Protein AF-A0A7S0IE11-F1 (afdb_monomer)

Foldseek 3Di:
DPPADCPDPVVVVFFDKDWQDLAPCPDDDDPDFSDDPCQLVDADKKWKDWPPPPQCPRTQIAGSPDPVSSVVSSVVSVVQRVPPTIMMIGHAPLDADADVQWKHWDKDWDWDADDPRPIDTDPDIDIQIQPGTDDRDDPDDPVPCSRRPRGPNSVVVD

Organism: Micromonas pusilla (NCBI:txid38833)

Nearest PDB structures (foldseek):
  6vzs-assembly3_C  TM=7.354E-01  e=1.009E-04  Mus musculus
  6vzs-assembly2_B  TM=7.203E-01  e=1.209E-04  Mus musculus
  6vzw-assembly4_D  TM=8.071E-01  e=7.862E-04  Mus musculus
  6vzq-assembly2_B  TM=6.948E-01  e=6.559E-04  Mus musculus
  6vzu-assembly3_C  TM=6.805E-01  e=7.862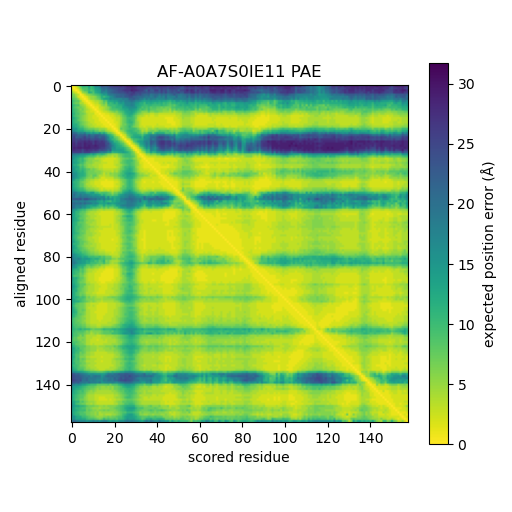E-04  Mus musculus

Structure (mmCIF, N/CA/C/O backbone):
data_AF-A0A7S0IE11-F1
#
_entry.id   AF-A0A7S0IE11-F1
#
loop_
_atom_site.group_PDB
_atom_site.id
_atom_site.type_symbol
_atom_site.label_atom_id
_atom_site.label_alt_id
_atom_site.label_comp_id
_atom_site.label_asym_id
_atom_site.label_entity_id
_atom_site.label_seq_id
_atom_site.pdbx_PDB_ins_code
_atom_site.Cartn_x
_atom_site.Cartn_y
_atom_site.Cartn_z
_atom_site.occupancy
_atom_site.B_iso_or_equiv
_atom_site.auth_seq_id
_atom_site.auth_comp_id
_atom_site.auth_asym_id
_atom_site.auth_atom_id
_atom_site.pdbx_PDB_model_num
ATOM 1 N N . ALA A 1 1 ? -14.504 -24.527 -8.913 1.00 45.03 1 ALA A N 1
ATOM 2 C CA . ALA A 1 1 ? -14.621 -23.147 -8.398 1.00 45.03 1 ALA A CA 1
ATOM 3 C C . ALA A 1 1 ? -15.388 -22.296 -9.407 1.00 45.03 1 ALA A C 1
ATOM 5 O O . ALA A 1 1 ? -15.052 -22.335 -10.585 1.00 45.03 1 ALA A O 1
ATOM 6 N N . LYS A 1 2 ? -16.453 -21.593 -8.997 1.00 41.03 2 LYS A N 1
ATOM 7 C CA . LYS A 1 2 ? -17.148 -20.650 -9.888 1.00 41.03 2 LYS A CA 1
ATOM 8 C C . LYS A 1 2 ? -16.194 -19.484 -10.139 1.00 41.03 2 LYS A C 1
ATOM 10 O O . LYS A 1 2 ? -15.831 -18.801 -9.186 1.00 41.03 2 LYS A O 1
ATOM 15 N N . ILE A 1 3 ? -15.773 -19.297 -11.390 1.00 47.72 3 ILE A N 1
ATOM 16 C CA . ILE A 1 3 ? -15.035 -18.100 -11.794 1.00 47.72 3 ILE A CA 1
ATOM 17 C C . ILE A 1 3 ? -15.942 -16.924 -11.465 1.00 47.72 3 ILE A C 1
ATOM 19 O O . ILE A 1 3 ? -17.096 -16.852 -11.894 1.00 47.72 3 ILE A O 1
ATOM 23 N N . VAL A 1 4 ? -15.438 -16.077 -10.589 1.00 57.28 4 VAL A N 1
ATOM 24 C CA . VAL A 1 4 ? -16.160 -14.932 -10.085 1.00 57.28 4 VAL A CA 1
ATOM 25 C C . VAL A 1 4 ? -16.357 -13.971 -11.265 1.00 57.28 4 VAL A C 1
ATOM 27 O O . VAL A 1 4 ? -15.390 -13.562 -11.900 1.00 57.28 4 VAL A O 1
ATOM 30 N N . GLY A 1 5 ? -17.612 -13.684 -11.623 1.00 60.12 5 GLY A N 1
ATOM 31 C CA . GLY A 1 5 ? -17.926 -12.811 -12.756 1.00 60.12 5 GLY A CA 1
ATOM 32 C C . GLY A 1 5 ? -17.434 -11.371 -12.534 1.00 60.12 5 GLY A C 1
ATOM 33 O O . GLY A 1 5 ? -17.249 -10.963 -11.387 1.00 60.12 5 GLY A O 1
ATOM 34 N N . PRO A 1 6 ? -17.279 -10.570 -13.604 1.00 61.97 6 PRO A N 1
ATOM 35 C CA . PRO A 1 6 ? -16.674 -9.232 -13.547 1.00 61.97 6 PRO A CA 1
ATOM 36 C C . PRO A 1 6 ? -17.388 -8.238 -12.613 1.00 61.97 6 PRO A C 1
ATOM 38 O O . PRO A 1 6 ? -16.779 -7.273 -12.172 1.00 61.97 6 PRO A O 1
ATOM 41 N N . ASN A 1 7 ? -18.652 -8.492 -12.259 1.00 69.19 7 ASN A N 1
ATOM 42 C CA . ASN A 1 7 ? -19.459 -7.640 -11.374 1.00 69.19 7 ASN A CA 1
ATOM 43 C C . ASN A 1 7 ? -19.467 -8.101 -9.909 1.00 69.19 7 ASN A C 1
ATOM 45 O O . ASN A 1 7 ? -20.377 -7.765 -9.151 1.00 69.19 7 ASN A O 1
ATOM 49 N N . SER A 1 8 ? -18.521 -8.943 -9.506 1.00 75.12 8 SER A N 1
ATOM 50 C CA . SER A 1 8 ? -18.482 -9.417 -8.130 1.00 75.12 8 SER A CA 1
ATOM 51 C C . SER A 1 8 ? -17.922 -8.373 -7.161 1.00 75.12 8 SER A C 1
ATOM 53 O O . SER A 1 8 ? -17.032 -7.603 -7.532 1.00 75.12 8 SER A O 1
ATOM 55 N N . PRO A 1 9 ? -18.320 -8.431 -5.878 1.00 75.06 9 PRO A N 1
ATOM 56 C CA . PRO A 1 9 ? -17.680 -7.639 -4.831 1.00 75.06 9 PRO A CA 1
ATOM 57 C C . PRO A 1 9 ? -16.170 -7.888 -4.724 1.00 75.06 9 PRO A C 1
ATOM 59 O O . PRO A 1 9 ? -15.426 -6.973 -4.383 1.00 75.06 9 PRO A O 1
ATOM 62 N N . ALA A 1 10 ? -15.706 -9.103 -5.043 1.00 72.88 10 ALA A N 1
ATOM 63 C CA . ALA A 1 10 ? -14.295 -9.472 -4.953 1.00 72.88 10 ALA A CA 1
ATOM 64 C C . ALA A 1 10 ? -13.430 -8.689 -5.951 1.00 72.88 10 ALA A C 1
ATOM 66 O O . ALA A 1 10 ? -12.338 -8.254 -5.598 1.00 72.88 10 ALA A O 1
ATOM 67 N N . THR A 1 11 ? -13.940 -8.446 -7.161 1.00 72.06 11 THR A N 1
ATOM 68 C CA . THR A 1 11 ? -13.237 -7.676 -8.198 1.00 72.06 11 THR A CA 1
ATOM 69 C C . THR A 1 11 ? -13.055 -6.213 -7.785 1.00 72.06 11 THR A C 1
ATOM 71 O O . THR A 1 11 ? -12.020 -5.626 -8.070 1.00 72.06 11 THR A O 1
ATOM 74 N N . SER A 1 12 ? -14.020 -5.635 -7.061 1.00 81.38 12 SER A N 1
ATOM 75 C CA . SER A 1 12 ? -13.928 -4.267 -6.525 1.00 81.38 12 SER A CA 1
ATOM 76 C C . SER A 1 12 ? -13.203 -4.152 -5.176 1.00 81.38 12 SER A C 1
ATOM 78 O O . SER A 1 12 ? -12.888 -3.045 -4.749 1.00 81.38 12 SER A O 1
ATOM 80 N N . ALA A 1 13 ? -12.978 -5.268 -4.474 1.00 84.88 13 ALA A N 1
ATOM 81 C CA . ALA A 1 13 ? -12.390 -5.276 -3.131 1.00 84.88 13 ALA A CA 1
ATOM 82 C C . ALA A 1 13 ? -10.856 -5.192 -3.135 1.00 84.88 13 ALA A C 1
ATOM 84 O O . ALA A 1 13 ? -10.250 -4.942 -2.092 1.00 84.88 13 ALA A O 1
ATOM 85 N N . VAL A 1 14 ? -10.225 -5.402 -4.292 1.00 87.25 14 VAL A N 1
ATOM 86 C CA . VAL A 1 14 ? -8.775 -5.303 -4.463 1.00 87.25 14 VAL A CA 1
ATOM 87 C C . VAL A 1 14 ? -8.462 -3.968 -5.145 1.00 87.25 14 VAL A C 1
ATOM 89 O O . VAL A 1 14 ? -9.024 -3.694 -6.205 1.00 87.25 14 VAL A O 1
ATOM 92 N N . PRO A 1 15 ? -7.587 -3.119 -4.573 1.00 92.50 15 PRO A N 1
ATOM 93 C CA . PRO A 1 15 ? -7.124 -1.920 -5.260 1.00 92.50 15 PRO A CA 1
ATOM 94 C C . PRO A 1 15 ? -6.457 -2.273 -6.588 1.00 92.50 15 PRO A C 1
ATOM 96 O O . PRO A 1 15 ? -5.874 -3.348 -6.730 1.00 92.50 15 PRO A O 1
ATOM 99 N N . GLU A 1 16 ? -6.487 -1.346 -7.541 1.00 93.25 16 GLU A N 1
ATOM 100 C CA . GLU A 1 16 ? -5.751 -1.492 -8.797 1.00 93.25 16 GLU A CA 1
ATOM 101 C C . GLU A 1 16 ? -4.292 -1.887 -8.516 1.00 93.25 16 GLU A C 1
ATOM 103 O O . GLU A 1 16 ? -3.621 -1.271 -7.687 1.00 93.25 16 GLU A O 1
ATOM 108 N N . THR A 1 17 ? -3.835 -2.967 -9.145 1.00 93.50 17 THR A N 1
ATOM 109 C CA . THR A 1 17 ? -2.565 -3.624 -8.829 1.00 93.50 17 THR A CA 1
ATOM 110 C C . THR A 1 17 ? -1.900 -4.066 -10.120 1.00 93.50 17 THR A C 1
ATOM 112 O O . THR A 1 17 ? -2.519 -4.766 -10.916 1.00 93.50 17 THR A O 1
ATOM 115 N N . HIS A 1 18 ? -0.638 -3.688 -10.292 1.00 93.19 18 HIS A N 1
ATOM 116 C CA . HIS A 1 18 ? 0.191 -4.049 -11.436 1.00 93.19 18 HIS A CA 1
ATOM 117 C C . HIS A 1 18 ? 1.443 -4.763 -10.940 1.00 93.19 18 HIS A C 1
ATOM 119 O O . HIS A 1 18 ? 2.079 -4.315 -9.984 1.00 93.19 18 HIS A O 1
ATOM 125 N N . VAL A 1 19 ? 1.773 -5.885 -11.570 1.00 92.00 19 VAL A N 1
ATOM 126 C CA . VAL A 1 19 ? 3.021 -6.611 -11.316 1.00 92.00 19 VAL A CA 1
ATOM 127 C C . VAL A 1 19 ? 4.107 -6.001 -12.197 1.00 92.00 19 VAL A C 1
ATOM 129 O O . VAL A 1 19 ? 3.865 -5.727 -13.371 1.00 92.00 19 VAL A O 1
ATOM 132 N N . ILE A 1 20 ? 5.274 -5.756 -11.613 1.00 89.38 20 ILE A N 1
ATOM 133 C CA . ILE A 1 20 ? 6.485 -5.326 -12.305 1.00 89.38 20 ILE A CA 1
ATOM 134 C C . ILE A 1 20 ? 7.428 -6.524 -12.278 1.00 89.38 20 ILE A C 1
ATOM 136 O O . ILE A 1 20 ? 7.981 -6.859 -11.227 1.00 89.38 20 ILE A O 1
ATOM 140 N N . ASP A 1 21 ? 7.548 -7.177 -13.429 1.00 82.12 21 ASP A N 1
ATOM 141 C CA . ASP A 1 21 ? 8.514 -8.244 -13.647 1.00 82.12 21 ASP A CA 1
ATOM 142 C C . ASP A 1 21 ? 9.818 -7.631 -14.168 1.00 82.12 21 ASP A C 1
ATOM 144 O O . ASP A 1 21 ? 9.803 -6.855 -15.127 1.00 82.12 21 ASP A O 1
ATOM 148 N N . LEU A 1 22 ? 10.921 -7.901 -13.473 1.00 74.19 22 LEU A N 1
ATOM 149 C CA . LEU A 1 22 ? 12.235 -7.338 -13.788 1.00 74.19 22 LEU A CA 1
ATOM 150 C C . LEU A 1 22 ? 13.093 -8.300 -14.624 1.00 74.19 22 LEU A C 1
ATOM 152 O O . LEU A 1 22 ? 14.134 -7.868 -15.119 1.00 74.19 22 LEU A O 1
ATOM 156 N N . ASP A 1 23 ? 12.655 -9.553 -14.797 1.00 65.56 23 ASP A N 1
ATOM 157 C CA . ASP A 1 23 ? 13.412 -10.606 -15.487 1.00 65.56 23 ASP A CA 1
ATOM 158 C C . ASP A 1 23 ? 13.031 -10.747 -16.973 1.00 65.56 23 ASP A C 1
ATOM 160 O O . ASP A 1 23 ? 13.805 -11.285 -17.761 1.00 65.56 23 ASP A O 1
ATOM 164 N N . ASP A 1 24 ? 11.884 -10.199 -17.385 1.00 56.53 24 ASP A N 1
ATOM 165 C CA . ASP A 1 24 ? 11.361 -10.277 -18.761 1.00 56.53 24 ASP A CA 1
ATOM 166 C C . ASP A 1 24 ? 12.033 -9.296 -19.753 1.00 56.53 24 ASP A C 1
ATOM 168 O O . ASP A 1 24 ? 11.608 -9.175 -20.906 1.00 56.53 24 ASP A O 1
ATOM 172 N N . SER A 1 25 ? 13.087 -8.571 -19.352 1.00 54.00 25 SER A N 1
ATOM 173 C CA . SER A 1 25 ? 13.814 -7.682 -20.267 1.00 54.00 25 SER A CA 1
ATOM 174 C C . SER A 1 25 ? 14.848 -8.459 -21.090 1.00 54.00 25 SER A C 1
ATOM 176 O O . SER A 1 25 ? 16.041 -8.424 -20.794 1.00 54.00 25 SER A O 1
ATOM 178 N N . ASP A 1 26 ? 14.393 -9.125 -22.149 1.00 49.53 26 ASP A N 1
ATOM 179 C CA . ASP A 1 26 ? 15.247 -9.796 -23.145 1.00 49.53 26 ASP A CA 1
ATOM 180 C C . ASP A 1 26 ? 15.895 -8.812 -24.153 1.00 49.53 26 ASP A C 1
ATOM 182 O O . ASP A 1 26 ? 16.400 -9.213 -25.199 1.00 49.53 26 ASP A O 1
ATOM 186 N N . ASP A 1 27 ? 15.910 -7.506 -23.858 1.00 47.44 27 ASP A N 1
ATOM 187 C CA . ASP A 1 27 ? 16.443 -6.483 -24.758 1.00 47.44 27 ASP A CA 1
ATOM 188 C C . ASP A 1 27 ? 17.761 -5.890 -24.248 1.00 47.44 27 ASP A C 1
ATOM 190 O O . ASP A 1 27 ? 17.835 -5.129 -23.279 1.00 47.44 27 ASP A O 1
ATOM 194 N N . SER A 1 28 ? 18.816 -6.221 -24.990 1.00 50.41 28 SER A N 1
ATOM 195 C CA . SER A 1 28 ? 20.053 -5.458 -25.076 1.00 50.41 28 SER A CA 1
ATOM 196 C C . SER A 1 28 ? 19.771 -3.968 -25.318 1.00 50.41 28 SER A C 1
ATOM 198 O O . SER A 1 28 ? 19.040 -3.611 -26.240 1.00 50.41 28 SER A O 1
ATOM 200 N N . ASP A 1 29 ? 20.449 -3.113 -24.556 1.00 47.34 29 ASP A N 1
ATOM 201 C CA . ASP A 1 29 ? 20.735 -1.715 -24.897 1.00 47.34 29 ASP A CA 1
ATOM 202 C C . ASP A 1 29 ? 19.566 -0.716 -24.935 1.00 47.34 29 ASP A C 1
ATOM 204 O O . ASP A 1 29 ? 19.493 0.129 -25.831 1.00 47.34 29 ASP A O 1
ATOM 208 N N . ASN A 1 30 ? 18.722 -0.672 -23.899 1.00 47.56 30 ASN A N 1
ATOM 209 C CA . ASN A 1 30 ? 18.088 0.608 -23.583 1.00 47.56 30 ASN A CA 1
ATOM 210 C C . ASN A 1 30 ? 17.921 0.857 -22.086 1.00 47.56 30 ASN A C 1
ATOM 212 O O . ASN A 1 30 ? 17.365 0.058 -21.340 1.00 47.56 30 ASN A O 1
ATOM 216 N N . GLU A 1 31 ? 18.382 2.030 -21.671 1.00 55.62 31 GLU A N 1
ATOM 217 C CA . GLU A 1 31 ? 18.253 2.631 -20.346 1.00 55.62 31 GLU A CA 1
ATOM 218 C C . GLU A 1 31 ? 16.786 3.057 -20.099 1.00 55.62 31 GLU A C 1
ATOM 220 O O . GLU A 1 31 ? 16.483 4.203 -19.772 1.00 55.62 31 GLU A O 1
ATOM 225 N N . SER A 1 32 ? 15.828 2.158 -20.349 1.00 65.06 32 SER A N 1
ATOM 226 C CA . SER A 1 32 ? 14.408 2.425 -20.154 1.00 65.06 32 SER A CA 1
ATOM 227 C C . SER A 1 32 ? 14.043 2.163 -18.696 1.00 65.06 32 SER A C 1
ATOM 229 O O . SER A 1 32 ? 14.265 1.062 -18.193 1.00 65.06 32 SER A O 1
ATOM 231 N N . SER A 1 33 ? 13.497 3.192 -18.044 1.00 77.31 33 SER A N 1
ATOM 232 C CA . SER A 1 33 ? 12.775 3.171 -16.760 1.00 77.31 33 SER A CA 1
ATOM 233 C C . SER A 1 33 ? 12.267 1.775 -16.363 1.00 77.31 33 SER A C 1
ATOM 235 O O . SER A 1 33 ? 11.562 1.132 -17.138 1.00 77.31 33 SER A O 1
ATOM 237 N N . SER A 1 34 ? 12.577 1.327 -15.147 1.00 85.25 34 SER A N 1
ATOM 238 C CA . SER A 1 34 ? 12.026 0.089 -14.574 1.00 85.25 34 SER A CA 1
ATOM 239 C C . SER A 1 34 ? 10.556 0.272 -14.163 1.00 85.25 34 SER A C 1
ATOM 241 O O . SER A 1 34 ? 9.819 -0.699 -14.000 1.00 85.25 34 SER A O 1
ATOM 243 N N . LEU A 1 35 ? 10.107 1.521 -13.995 1.00 89.25 35 LEU A N 1
ATOM 244 C CA . LEU A 1 35 ? 8.700 1.860 -13.828 1.00 89.25 35 LEU A CA 1
ATOM 245 C C . LEU A 1 35 ? 7.950 1.820 -15.171 1.00 89.25 35 LEU A C 1
ATOM 247 O O . LEU A 1 35 ? 8.455 2.311 -16.183 1.00 89.25 35 LEU A O 1
ATOM 251 N N . PRO A 1 36 ? 6.693 1.341 -15.190 1.00 89.50 36 PRO A N 1
ATOM 252 C CA . PRO A 1 36 ? 5.884 1.346 -16.403 1.00 89.50 36 PRO A CA 1
ATOM 253 C C . PRO A 1 36 ? 5.680 2.758 -16.967 1.00 89.50 36 PRO A C 1
ATOM 255 O O . PRO A 1 36 ? 5.339 3.681 -16.230 1.00 89.50 36 PRO A O 1
ATOM 258 N N . ALA A 1 37 ? 5.776 2.930 -18.289 1.00 89.12 37 ALA A N 1
ATOM 259 C CA . ALA A 1 37 ? 5.646 4.245 -18.932 1.00 89.12 37 ALA A CA 1
ATOM 260 C C . ALA A 1 37 ? 4.324 4.973 -18.600 1.00 89.12 37 ALA A C 1
ATOM 262 O O . ALA A 1 37 ? 4.302 6.193 -18.432 1.00 89.12 37 ALA A O 1
ATOM 263 N N . TRP A 1 38 ? 3.221 4.227 -18.452 1.00 90.69 38 TRP A N 1
ATOM 264 C CA . TRP A 1 38 ? 1.917 4.788 -18.084 1.00 90.69 38 TRP A CA 1
ATOM 265 C C . TRP A 1 38 ? 1.909 5.399 -16.676 1.00 90.69 38 TRP A C 1
ATOM 267 O O . TRP A 1 38 ? 1.118 6.309 -16.414 1.00 90.69 38 TRP A O 1
ATOM 277 N N . PHE A 1 39 ? 2.798 4.948 -15.783 1.00 92.81 39 PHE A N 1
ATOM 278 C CA . PHE A 1 39 ? 2.858 5.411 -14.402 1.00 92.81 39 PHE A CA 1
ATOM 279 C C . PHE A 1 39 ? 3.080 6.919 -14.333 1.00 92.81 39 PHE A C 1
ATOM 281 O O . PHE A 1 39 ? 2.381 7.595 -13.595 1.00 92.81 39 PHE A O 1
ATOM 288 N N . ALA A 1 40 ? 3.949 7.487 -15.172 1.00 88.00 40 ALA A N 1
ATOM 289 C CA . ALA A 1 40 ? 4.213 8.929 -15.185 1.00 88.00 40 ALA A CA 1
ATOM 290 C C . ALA A 1 40 ? 2.978 9.796 -15.515 1.00 88.00 40 ALA A C 1
ATOM 292 O O . ALA A 1 40 ? 2.982 10.997 -15.258 1.00 88.00 40 ALA A O 1
ATOM 293 N N . THR A 1 41 ? 1.931 9.200 -16.093 1.00 87.88 41 THR A N 1
ATOM 294 C CA . THR A 1 41 ? 0.693 9.891 -16.487 1.00 87.88 41 THR A CA 1
ATOM 295 C C . THR A 1 41 ? -0.481 9.629 -15.544 1.00 87.88 41 THR A C 1
ATOM 297 O O . THR A 1 41 ? -1.544 10.228 -15.711 1.00 87.88 41 THR A O 1
ATOM 300 N N . THR A 1 42 ? -0.314 8.737 -14.562 1.00 89.31 42 THR A N 1
ATOM 301 C CA . THR A 1 42 ? -1.364 8.445 -13.582 1.00 89.31 42 THR A CA 1
ATOM 302 C C . THR A 1 42 ? -1.351 9.452 -12.433 1.00 89.31 42 THR A C 1
ATOM 304 O O . THR A 1 42 ? -0.370 10.156 -12.212 1.00 89.31 42 THR A O 1
ATOM 307 N N . GLY A 1 43 ? -2.461 9.536 -11.700 1.00 88.19 43 GLY A N 1
ATOM 308 C CA . GLY A 1 43 ? -2.628 10.477 -10.595 1.00 88.19 43 GLY A CA 1
ATOM 309 C C . GLY A 1 43 ? -2.729 9.807 -9.226 1.00 88.19 43 GLY A C 1
ATOM 310 O O . GLY A 1 43 ? -3.318 8.732 -9.067 1.00 88.19 43 GLY A O 1
ATOM 311 N N . GLY A 1 44 ? -2.259 10.518 -8.203 1.00 89.81 44 GLY A N 1
ATOM 312 C CA . GLY A 1 44 ? -2.369 10.125 -6.803 1.00 89.81 44 GLY A CA 1
ATOM 313 C C . GLY A 1 44 ? -1.359 9.061 -6.385 1.00 89.81 44 GLY A C 1
ATOM 314 O O . GLY A 1 44 ? -0.574 8.565 -7.179 1.00 89.81 44 GLY A O 1
ATOM 315 N N . ALA A 1 45 ? -1.393 8.705 -5.103 1.00 92.81 45 ALA A N 1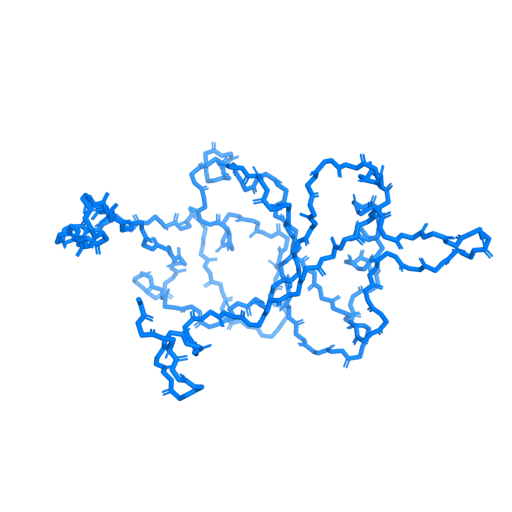
ATOM 316 C CA . ALA A 1 45 ? -0.384 7.841 -4.506 1.00 92.81 45 ALA A CA 1
ATOM 317 C C . ALA A 1 45 ? -0.552 6.349 -4.834 1.00 92.81 45 ALA A C 1
ATOM 319 O O . ALA A 1 45 ? -1.670 5.832 -4.994 1.00 92.81 45 ALA A O 1
ATOM 320 N N . TRP A 1 46 ? 0.587 5.666 -4.843 1.00 95.31 46 TRP A N 1
ATOM 321 C CA . TRP A 1 46 ? 0.749 4.232 -5.039 1.00 95.31 46 TRP A CA 1
ATOM 322 C C . TRP A 1 46 ? 1.676 3.653 -3.973 1.00 95.31 46 TRP A C 1
ATOM 324 O O . TRP A 1 46 ? 2.403 4.373 -3.290 1.00 95.31 46 TRP A O 1
ATOM 334 N N . VAL A 1 47 ? 1.624 2.337 -3.824 1.00 94.38 47 VAL A N 1
ATOM 335 C CA . VAL A 1 47 ? 2.484 1.549 -2.951 1.00 94.38 47 VAL A CA 1
ATOM 336 C C . VAL A 1 47 ? 3.301 0.614 -3.825 1.00 94.38 47 VAL A C 1
ATOM 338 O O . VAL A 1 47 ? 2.731 -0.251 -4.490 1.00 94.38 47 VAL A O 1
ATOM 341 N N . LEU A 1 48 ? 4.616 0.784 -3.800 1.00 93.94 48 LEU A N 1
ATOM 342 C CA . LEU A 1 48 ? 5.580 -0.142 -4.368 1.00 93.94 48 LEU A CA 1
ATOM 343 C C . LEU A 1 48 ? 6.036 -1.105 -3.264 1.00 93.94 48 LEU A C 1
ATOM 345 O O . LEU A 1 48 ? 6.436 -0.670 -2.182 1.00 93.94 48 LEU A O 1
ATOM 349 N N . LYS A 1 49 ? 5.921 -2.410 -3.511 1.00 90.56 49 LYS A N 1
ATOM 350 C CA . LYS A 1 49 ? 6.289 -3.463 -2.553 1.00 90.56 49 LYS A CA 1
ATOM 351 C C . LYS A 1 49 ? 6.769 -4.720 -3.269 1.00 90.56 49 LYS A C 1
ATOM 353 O O . LYS A 1 49 ? 6.238 -5.059 -4.323 1.00 90.56 49 LYS A O 1
ATOM 358 N N . ARG A 1 50 ? 7.706 -5.454 -2.671 1.00 86.69 50 ARG A N 1
ATOM 359 C CA . ARG A 1 50 ? 8.072 -6.803 -3.132 1.00 86.69 50 ARG A CA 1
ATOM 360 C C . ARG A 1 50 ? 6.976 -7.810 -2.809 1.00 86.69 50 ARG A C 1
ATOM 362 O O . ARG A 1 50 ? 6.437 -7.781 -1.696 1.00 86.69 50 ARG A O 1
ATOM 369 N N . SER A 1 51 ? 6.715 -8.732 -3.734 1.00 75.25 51 SER A N 1
ATOM 370 C CA . SER A 1 51 ? 5.663 -9.750 -3.593 1.00 75.25 51 SER A CA 1
ATOM 371 C C . SER A 1 51 ? 5.843 -10.653 -2.367 1.00 75.25 51 SER A C 1
ATOM 373 O O . SER A 1 51 ? 4.856 -11.005 -1.726 1.00 75.25 51 SER A O 1
ATOM 375 N N . GLU A 1 52 ? 7.086 -10.9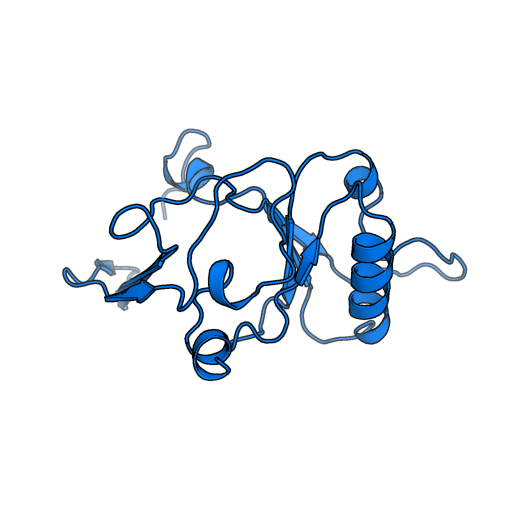62 -1.984 1.00 69.12 52 GLU A N 1
ATOM 376 C CA . GLU A 1 52 ? 7.391 -11.904 -0.893 1.00 69.12 52 GLU A CA 1
ATOM 377 C C . GLU A 1 52 ? 7.862 -11.247 0.415 1.00 69.12 52 GLU A C 1
ATOM 379 O O . GLU A 1 52 ? 8.225 -11.931 1.378 1.00 69.12 52 GLU A O 1
ATOM 384 N N . SER A 1 53 ? 7.848 -9.912 0.505 1.00 62.47 53 SER A N 1
ATOM 385 C CA . SER A 1 53 ? 8.319 -9.222 1.712 1.00 62.47 53 SER A CA 1
ATOM 386 C C . SER A 1 53 ? 7.339 -9.397 2.887 1.00 62.47 53 SER A C 1
ATOM 388 O O . SER A 1 53 ? 6.462 -8.582 3.165 1.00 62.47 53 SER A O 1
ATOM 390 N N . ASN A 1 54 ? 7.524 -10.466 3.662 1.00 56.00 54 ASN A N 1
ATOM 391 C CA . ASN A 1 54 ? 6.648 -10.845 4.781 1.00 56.00 54 ASN A CA 1
ATOM 392 C C . ASN A 1 54 ? 6.720 -9.913 6.012 1.00 56.00 54 ASN A C 1
ATOM 394 O O . ASN A 1 54 ? 6.109 -10.189 7.047 1.00 56.00 54 ASN A O 1
ATOM 398 N N . ARG A 1 55 ? 7.460 -8.802 5.933 1.00 61.91 55 ARG A N 1
ATOM 399 C CA . ARG A 1 55 ? 7.656 -7.848 7.040 1.00 61.91 55 ARG A CA 1
ATOM 400 C C . ARG A 1 55 ? 7.220 -6.421 6.711 1.00 61.91 55 ARG A C 1
ATOM 402 O O . ARG A 1 55 ? 7.186 -5.587 7.609 1.00 61.91 55 ARG A O 1
ATOM 409 N N . GLY A 1 56 ? 6.863 -6.125 5.460 1.00 59.41 56 GLY A N 1
ATOM 410 C CA . GLY A 1 56 ? 6.528 -4.760 5.039 1.00 59.41 56 GLY A CA 1
ATOM 411 C C . GLY A 1 56 ? 7.692 -3.764 5.157 1.00 59.41 56 GLY A C 1
ATOM 412 O O . GLY A 1 56 ? 7.457 -2.559 5.171 1.00 59.41 56 GLY A O 1
ATOM 413 N N . GLU A 1 57 ? 8.934 -4.250 5.273 1.00 65.44 57 GLU A N 1
ATOM 414 C CA . GLU A 1 57 ? 10.139 -3.409 5.357 1.00 65.44 57 GLU A CA 1
ATOM 415 C C . GLU A 1 57 ? 10.408 -2.681 4.031 1.00 65.44 57 GLU A C 1
ATOM 417 O O . GLU A 1 57 ? 10.850 -1.532 4.048 1.00 65.44 57 GLU A O 1
ATOM 422 N N . ASP A 1 58 ? 9.983 -3.283 2.918 1.00 76.12 58 ASP A N 1
ATOM 423 C CA . ASP A 1 58 ? 10.145 -2.765 1.557 1.00 76.12 58 ASP A CA 1
ATOM 424 C C . ASP A 1 58 ? 8.857 -2.130 1.014 1.00 76.12 58 ASP A C 1
ATOM 426 O O . ASP A 1 58 ? 8.569 -2.192 -0.179 1.00 76.12 58 ASP A O 1
ATOM 430 N N . ILE A 1 59 ? 8.037 -1.548 1.896 1.00 87.25 59 ILE A N 1
ATOM 431 C CA . ILE A 1 59 ? 6.900 -0.723 1.479 1.00 87.25 59 ILE A CA 1
ATOM 432 C C . ILE A 1 59 ? 7.415 0.689 1.214 1.00 87.25 59 ILE A C 1
ATOM 434 O O . ILE A 1 59 ? 7.917 1.371 2.121 1.00 87.25 59 ILE A O 1
ATOM 438 N N . PHE A 1 60 ? 7.254 1.125 -0.029 1.00 91.88 60 PHE A N 1
ATOM 439 C CA . PHE A 1 60 ? 7.556 2.472 -0.476 1.00 91.88 60 PHE A CA 1
ATOM 440 C C . PHE A 1 60 ? 6.293 3.127 -1.037 1.00 91.88 60 PHE A C 1
ATOM 442 O O . PHE A 1 60 ? 5.594 2.552 -1.870 1.00 91.88 60 PHE A O 1
ATOM 449 N N . PHE A 1 61 ? 5.970 4.321 -0.550 1.00 92.94 61 PHE A N 1
ATOM 450 C CA . PHE A 1 61 ? 4.862 5.111 -1.073 1.00 92.94 61 PHE A CA 1
ATOM 451 C C . PHE A 1 61 ? 5.402 6.036 -2.155 1.00 92.94 61 PHE A C 1
ATOM 453 O O . PHE A 1 61 ? 6.373 6.747 -1.922 1.00 92.94 61 PHE A O 1
ATOM 460 N N . VAL A 1 62 ? 4.778 6.017 -3.328 1.00 93.50 62 VAL A N 1
ATOM 461 C CA . VAL A 1 62 ? 5.266 6.728 -4.509 1.00 93.50 62 VAL A CA 1
ATOM 462 C C . VAL A 1 62 ? 4.146 7.543 -5.140 1.00 93.50 62 VAL A C 1
ATOM 464 O O . VAL A 1 62 ? 3.040 7.041 -5.371 1.00 93.50 62 VAL A O 1
ATOM 467 N N . ARG A 1 63 ? 4.431 8.813 -5.428 1.00 93.50 63 ARG A N 1
ATOM 468 C CA . ARG A 1 63 ? 3.588 9.679 -6.253 1.00 93.50 63 ARG A CA 1
ATOM 469 C C . ARG A 1 63 ? 4.205 9.846 -7.643 1.00 93.50 63 ARG A C 1
ATOM 471 O O . ARG A 1 63 ? 5.348 10.292 -7.729 1.00 93.50 63 ARG A O 1
ATOM 478 N N . PRO A 1 64 ? 3.468 9.547 -8.726 1.00 93.00 64 PRO A N 1
ATOM 479 C CA . PRO A 1 64 ? 3.918 9.793 -10.097 1.00 93.00 64 PRO A CA 1
ATOM 480 C C . PRO A 1 64 ? 4.415 11.220 -10.337 1.00 93.00 64 PRO A C 1
ATOM 482 O O . PRO A 1 64 ? 5.417 11.442 -11.016 1.00 93.00 64 PRO A O 1
ATOM 485 N N . GLU A 1 65 ? 3.727 12.193 -9.747 1.00 91.94 65 GLU A N 1
ATOM 486 C CA . GLU A 1 65 ? 4.028 13.612 -9.877 1.00 91.94 65 GLU A CA 1
ATOM 487 C C . GLU A 1 65 ? 5.296 14.050 -9.126 1.00 91.94 65 GLU A C 1
ATOM 489 O O . GLU A 1 65 ? 5.814 15.127 -9.410 1.00 91.94 65 GLU A O 1
ATOM 494 N N . SER A 1 66 ? 5.819 13.235 -8.199 1.00 91.94 66 SER A N 1
ATOM 495 C CA . SER A 1 66 ? 7.037 13.527 -7.434 1.00 91.94 66 SER A CA 1
ATOM 496 C C . SER A 1 66 ? 8.266 12.959 -8.156 1.00 91.94 66 SER A C 1
ATOM 498 O O . SER A 1 66 ? 8.416 11.739 -8.248 1.00 91.94 66 SER A O 1
ATOM 500 N N . PRO A 1 67 ? 9.181 13.797 -8.686 1.00 92.38 67 PRO A N 1
ATOM 501 C CA . PRO A 1 67 ? 10.415 13.308 -9.300 1.00 92.38 67 PRO A CA 1
ATOM 502 C C . PRO A 1 67 ? 11.311 12.552 -8.315 1.00 92.38 67 PRO A C 1
ATOM 504 O O . PRO A 1 67 ? 11.981 11.608 -8.718 1.00 92.38 67 PRO A O 1
ATOM 507 N N . GLU A 1 68 ? 11.301 12.952 -7.042 1.00 92.50 68 GLU A N 1
ATOM 508 C CA . GLU A 1 68 ? 12.065 12.299 -5.977 1.00 92.50 68 GLU A CA 1
ATOM 509 C C . GLU A 1 68 ? 11.524 10.895 -5.692 1.00 92.50 68 GLU A C 1
ATOM 511 O O . GLU A 1 68 ? 12.290 9.933 -5.719 1.00 92.50 68 GLU A O 1
ATOM 516 N N . ASP A 1 69 ? 10.200 10.755 -5.530 1.00 93.06 69 ASP A N 1
ATOM 517 C CA . ASP A 1 69 ? 9.583 9.447 -5.293 1.00 93.06 69 ASP A CA 1
ATOM 518 C C . ASP A 1 69 ? 9.853 8.507 -6.483 1.00 93.06 69 ASP A C 1
ATOM 520 O O . ASP A 1 69 ? 10.147 7.327 -6.295 1.00 93.06 69 ASP A O 1
ATOM 524 N N . ARG A 1 70 ? 9.785 9.023 -7.721 1.00 92.88 70 ARG A N 1
ATOM 525 C CA . ARG A 1 70 ? 10.087 8.244 -8.933 1.00 92.88 70 ARG A CA 1
ATOM 526 C C . ARG A 1 70 ? 11.542 7.797 -8.988 1.00 92.88 70 ARG A C 1
ATOM 528 O O . ARG A 1 70 ? 11.795 6.638 -9.295 1.00 92.88 70 ARG A O 1
ATOM 535 N N . LEU A 1 71 ? 12.483 8.695 -8.700 1.00 93.00 71 LEU A N 1
ATOM 536 C CA . LEU A 1 71 ? 13.909 8.372 -8.710 1.00 93.00 71 LEU A CA 1
ATOM 537 C C . LEU A 1 71 ? 14.241 7.293 -7.673 1.00 93.00 71 LEU A C 1
ATOM 539 O O . LEU A 1 71 ? 14.994 6.368 -7.970 1.00 93.00 71 LE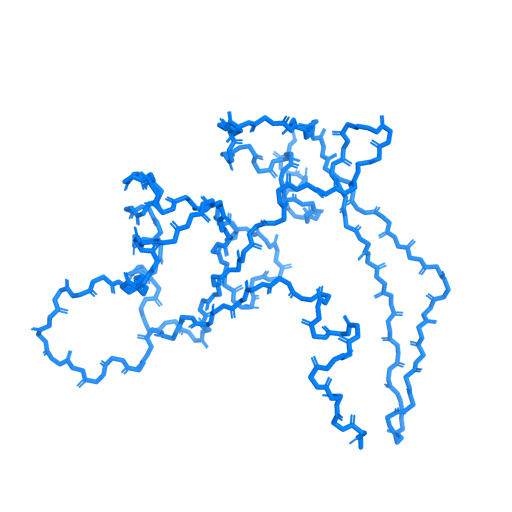U A O 1
ATOM 543 N N . GLU A 1 72 ? 13.659 7.382 -6.478 1.00 92.88 72 GLU A N 1
ATOM 544 C CA . GLU A 1 72 ? 13.870 6.375 -5.439 1.00 92.88 72 GLU A CA 1
ATOM 545 C C . GLU A 1 72 ? 13.226 5.032 -5.802 1.00 92.88 72 GLU A C 1
ATOM 547 O O . GLU A 1 72 ? 13.857 3.989 -5.642 1.00 92.88 72 GLU A O 1
ATOM 552 N N . ALA A 1 73 ? 12.011 5.036 -6.359 1.00 93.12 73 ALA A N 1
ATOM 553 C CA . ALA A 1 73 ? 11.372 3.819 -6.858 1.00 93.12 73 ALA A CA 1
ATOM 554 C C . ALA A 1 73 ? 12.214 3.135 -7.952 1.00 93.12 73 ALA A C 1
ATOM 556 O O . ALA A 1 73 ? 12.419 1.924 -7.894 1.00 93.12 73 ALA A O 1
ATOM 557 N N . GLU A 1 74 ? 12.760 3.901 -8.900 1.00 92.88 74 GLU A N 1
ATOM 558 C CA . GLU A 1 74 ? 13.695 3.389 -9.909 1.00 92.88 74 GLU A CA 1
ATOM 559 C C . GLU A 1 74 ? 14.954 2.796 -9.281 1.00 92.88 74 GLU A C 1
ATOM 561 O O . GLU A 1 74 ? 15.373 1.703 -9.653 1.00 92.88 74 GLU A O 1
ATOM 566 N N . ARG A 1 75 ? 15.540 3.476 -8.289 1.00 91.88 75 ARG A N 1
ATOM 567 C CA . ARG A 1 75 ? 16.722 2.981 -7.574 1.00 91.88 75 ARG A CA 1
ATOM 568 C C . ARG A 1 75 ? 16.443 1.648 -6.880 1.00 91.88 75 ARG A C 1
ATOM 570 O O . ARG A 1 75 ? 17.287 0.755 -6.936 1.00 91.88 75 ARG A O 1
ATOM 577 N N . LEU A 1 76 ? 15.283 1.511 -6.234 1.00 90.69 76 LEU A N 1
ATOM 578 C CA . LEU A 1 76 ? 14.868 0.281 -5.552 1.00 90.69 76 LEU A CA 1
ATOM 579 C C . LEU A 1 76 ? 14.662 -0.879 -6.533 1.00 90.69 76 LEU A C 1
ATOM 581 O O . LEU A 1 76 ? 15.136 -1.980 -6.263 1.00 90.69 76 LEU A O 1
ATOM 585 N N . LEU A 1 77 ? 14.005 -0.623 -7.668 1.00 90.25 77 LEU A N 1
ATOM 586 C CA . LEU A 1 77 ? 13.788 -1.620 -8.720 1.00 90.25 77 LEU A CA 1
ATOM 587 C C . LEU A 1 77 ? 15.105 -2.027 -9.389 1.00 90.25 77 LEU A C 1
ATOM 589 O O . LEU A 1 77 ? 15.389 -3.210 -9.536 1.00 90.25 77 LEU A O 1
ATOM 593 N N . ALA A 1 78 ? 15.952 -1.059 -9.746 1.00 87.88 78 ALA A N 1
ATOM 594 C CA . ALA A 1 78 ? 17.241 -1.319 -10.379 1.00 87.88 78 ALA A CA 1
ATOM 595 C C . ALA A 1 78 ? 18.189 -2.120 -9.474 1.00 87.88 78 ALA A C 1
ATOM 597 O O . ALA A 1 78 ? 18.905 -2.993 -9.962 1.00 87.88 78 ALA A O 1
ATOM 598 N N . ALA A 1 79 ? 18.175 -1.851 -8.164 1.00 86.56 79 ALA A N 1
ATOM 599 C CA . ALA A 1 79 ? 18.967 -2.588 -7.181 1.00 86.56 79 ALA A CA 1
ATOM 600 C C . ALA A 1 79 ? 18.528 -4.054 -7.008 1.00 86.56 79 ALA A C 1
ATOM 602 O O . ALA A 1 79 ? 19.271 -4.831 -6.413 1.00 86.56 79 ALA A O 1
ATOM 603 N N . ASP A 1 80 ? 17.346 -4.421 -7.508 1.00 84.75 80 ASP A N 1
ATOM 604 C CA . ASP A 1 80 ? 16.777 -5.767 -7.423 1.00 84.75 80 ASP A CA 1
ATOM 605 C C . ASP A 1 80 ? 16.591 -6.447 -8.786 1.00 84.75 80 ASP A C 1
ATOM 607 O O . ASP A 1 80 ? 15.844 -7.415 -8.905 1.00 84.75 80 ASP A O 1
ATOM 611 N N . ARG A 1 81 ? 17.249 -5.949 -9.837 1.00 80.81 81 ARG A N 1
ATOM 612 C CA . ARG A 1 81 ? 17.254 -6.635 -11.137 1.00 80.81 81 ARG A CA 1
ATOM 613 C C . ARG A 1 81 ? 17.851 -8.038 -10.985 1.00 80.81 81 ARG A C 1
ATOM 615 O O . ARG A 1 81 ? 18.939 -8.178 -10.423 1.00 80.81 81 ARG A O 1
ATOM 622 N N . GLY A 1 82 ? 17.152 -9.055 -11.492 1.00 74.31 82 GLY A N 1
ATOM 623 C CA . GLY A 1 82 ? 17.507 -10.464 -11.287 1.00 74.31 82 GLY A CA 1
ATOM 624 C C . GLY A 1 82 ? 17.101 -11.025 -9.919 1.00 74.31 82 GLY A C 1
ATOM 625 O O . GLY A 1 82 ? 17.603 -12.076 -9.518 1.00 74.31 82 GLY A O 1
ATOM 626 N N . GLY A 1 83 ? 16.269 -10.306 -9.160 1.00 77.25 83 GLY A N 1
ATOM 627 C CA . GLY A 1 83 ? 15.685 -10.795 -7.917 1.00 77.25 83 GLY A CA 1
ATOM 628 C C . GLY A 1 83 ? 14.614 -11.857 -8.179 1.00 77.25 83 GLY A C 1
ATOM 629 O O . GLY A 1 83 ? 13.800 -11.721 -9.078 1.00 77.25 83 GLY A O 1
ATOM 630 N N . GLU A 1 84 ? 14.558 -12.890 -7.335 1.00 76.69 84 GLU A N 1
ATOM 631 C CA . GLU A 1 84 ? 13.672 -14.058 -7.519 1.00 76.69 84 GLU A CA 1
ATOM 632 C C . GLU A 1 84 ? 12.164 -13.749 -7.411 1.00 76.69 84 GLU A C 1
ATOM 634 O O . GLU A 1 84 ? 11.328 -14.622 -7.638 1.00 76.69 84 GLU A O 1
ATOM 639 N N . SER A 1 85 ? 11.790 -12.535 -6.998 1.00 82.31 85 SER A N 1
ATOM 640 C CA . SER A 1 85 ? 10.404 -12.151 -6.729 1.00 82.31 85 SER A CA 1
ATOM 641 C C . SER A 1 85 ? 10.028 -10.863 -7.449 1.00 82.31 85 SER A C 1
ATOM 643 O O . SER A 1 85 ? 10.722 -9.857 -7.283 1.00 82.31 85 SER A O 1
ATOM 645 N N . PRO A 1 86 ? 8.868 -10.816 -8.126 1.00 88.31 86 PRO A N 1
ATOM 646 C CA . PRO A 1 86 ? 8.438 -9.610 -8.805 1.00 88.31 86 PRO A CA 1
ATOM 647 C C . PRO A 1 86 ? 8.037 -8.519 -7.811 1.00 88.31 86 PRO A C 1
ATOM 649 O O . PRO A 1 86 ? 7.630 -8.770 -6.662 1.00 88.31 86 PRO A O 1
ATOM 652 N N . TRP A 1 87 ? 8.073 -7.284 -8.292 1.00 91.12 87 TRP A N 1
ATOM 653 C CA . TRP A 1 87 ? 7.554 -6.132 -7.572 1.00 91.12 87 TRP A CA 1
ATOM 654 C C . TRP A 1 87 ? 6.075 -5.923 -7.878 1.00 91.12 87 TRP A C 1
ATOM 656 O O . TRP A 1 87 ? 5.544 -6.352 -8.898 1.00 91.12 87 TRP A O 1
ATOM 666 N N . VAL A 1 88 ? 5.386 -5.243 -6.970 1.00 92.50 88 VAL A N 1
ATOM 667 C CA . VAL A 1 88 ? 3.978 -4.892 -7.115 1.00 92.50 88 VAL A CA 1
ATOM 668 C C . VAL A 1 88 ? 3.815 -3.402 -6.905 1.00 92.50 88 VAL A C 1
ATOM 670 O O . VAL A 1 88 ? 4.201 -2.862 -5.866 1.00 92.50 88 VAL A O 1
ATOM 673 N N . LEU A 1 89 ? 3.164 -2.764 -7.870 1.00 94.62 89 LEU A N 1
ATOM 674 C CA . LEU A 1 89 ? 2.718 -1.386 -7.809 1.00 94.62 89 LEU A CA 1
ATOM 675 C C . LEU A 1 89 ? 1.196 -1.368 -7.625 1.00 94.62 89 LEU A C 1
ATOM 677 O O . LEU A 1 89 ? 0.434 -1.736 -8.518 1.00 94.62 89 LEU A O 1
ATOM 681 N N . GLN A 1 90 ? 0.742 -0.967 -6.442 1.00 94.88 90 GLN A N 1
ATOM 682 C CA . GLN A 1 90 ? -0.666 -1.026 -6.048 1.00 94.88 90 GLN A CA 1
ATOM 683 C C . GLN A 1 90 ? -1.201 0.356 -5.686 1.00 94.88 90 GLN A C 1
ATOM 685 O O . GLN A 1 90 ? -0.561 1.110 -4.956 1.00 94.88 90 GLN A O 1
ATOM 690 N N . ARG A 1 91 ? -2.400 0.695 -6.158 1.00 95.00 91 ARG A N 1
ATOM 691 C CA . ARG A 1 91 ? -3.050 1.972 -5.871 1.00 95.00 91 ARG A CA 1
ATOM 692 C C . ARG A 1 91 ? -3.238 2.147 -4.369 1.00 95.00 91 ARG A C 1
ATOM 694 O O . ARG A 1 91 ? -3.816 1.295 -3.692 1.00 95.00 91 ARG A O 1
ATOM 701 N N . TYR A 1 92 ? -2.776 3.279 -3.846 1.00 94.06 92 TYR A N 1
ATOM 702 C CA . TYR A 1 92 ? -2.903 3.580 -2.428 1.00 94.06 92 TYR A CA 1
ATOM 703 C C . TYR A 1 92 ? -4.345 3.951 -2.057 1.00 94.06 92 TYR A C 1
ATOM 705 O O . TYR A 1 92 ? -4.962 4.820 -2.680 1.00 94.06 92 TYR A O 1
ATOM 713 N N . ILE A 1 93 ? -4.874 3.334 -0.996 1.00 92.06 93 ILE A N 1
ATOM 714 C CA . ILE A 1 93 ? -6.178 3.693 -0.425 1.00 92.06 93 ILE A CA 1
ATOM 715 C C . ILE A 1 93 ? -6.009 4.970 0.405 1.00 92.06 93 ILE A C 1
ATOM 717 O O . ILE A 1 93 ? -5.582 4.923 1.558 1.00 92.06 93 ILE A O 1
ATOM 721 N N . LYS A 1 94 ? -6.359 6.111 -0.197 1.00 89.75 94 LYS A N 1
ATOM 722 C CA . LYS A 1 94 ? -6.198 7.443 0.411 1.00 89.75 94 LYS A CA 1
ATOM 723 C C . LYS A 1 94 ? -7.249 7.828 1.460 1.00 89.75 94 LYS A C 1
ATOM 725 O O . LYS A 1 94 ? -7.019 8.766 2.202 1.00 89.75 94 LYS A O 1
ATOM 730 N N . ARG A 1 95 ? -8.390 7.133 1.490 1.00 90.81 95 ARG A N 1
ATOM 731 C CA . ARG A 1 95 ? -9.501 7.361 2.436 1.00 90.81 95 ARG A CA 1
ATOM 732 C C . ARG A 1 95 ? -9.822 6.068 3.189 1.00 90.81 95 ARG A C 1
ATOM 734 O O . ARG A 1 95 ? -10.819 5.415 2.865 1.00 90.81 95 ARG A O 1
ATOM 741 N N . PRO A 1 96 ? -8.911 5.580 4.048 1.00 92.62 96 PRO A N 1
ATOM 742 C CA . PRO A 1 96 ? -9.176 4.403 4.860 1.00 92.62 96 PRO A CA 1
ATOM 743 C C . PRO A 1 96 ? -10.230 4.720 5.928 1.00 92.62 96 PRO A C 1
ATOM 745 O O . PRO A 1 96 ? -10.401 5.861 6.336 1.00 92.62 96 PRO A O 1
ATOM 748 N N . MET A 1 97 ? -10.904 3.692 6.439 1.00 93.88 97 MET A N 1
ATOM 749 C CA . MET A 1 97 ? -11.603 3.838 7.714 1.00 93.88 97 MET A CA 1
ATOM 750 C C . MET A 1 97 ? -10.569 4.029 8.831 1.00 93.88 97 MET A C 1
ATOM 752 O O . MET A 1 97 ? -9.526 3.368 8.826 1.00 93.88 97 MET A O 1
ATOM 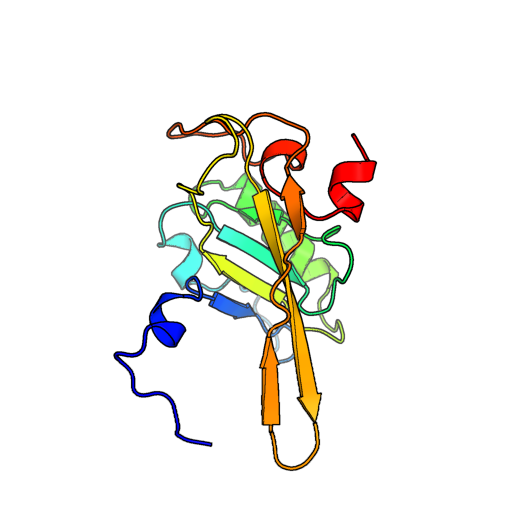756 N N . LEU A 1 98 ? -10.878 4.903 9.786 1.00 94.75 98 LEU A N 1
ATOM 757 C CA . LEU A 1 98 ? -10.007 5.228 10.910 1.00 94.75 98 LEU A CA 1
ATOM 758 C C . LEU A 1 98 ? -10.634 4.755 12.224 1.00 94.75 98 LEU A C 1
ATOM 760 O O . LEU A 1 98 ? -11.833 4.935 12.441 1.00 94.75 98 LEU A O 1
ATOM 764 N N . VAL A 1 99 ? -9.826 4.158 13.102 1.00 94.31 99 VAL A N 1
ATOM 765 C CA . VAL A 1 99 ? -10.212 3.909 14.497 1.00 94.31 99 VAL A CA 1
ATOM 766 C C . VAL A 1 99 ? -10.207 5.245 15.227 1.00 94.31 99 VAL A C 1
ATOM 768 O O . VAL A 1 99 ? -9.247 6.008 15.105 1.00 94.31 99 VAL A O 1
ATOM 771 N N . ASP A 1 100 ? -11.303 5.532 15.929 1.00 92.50 100 ASP A N 1
ATOM 772 C CA . ASP A 1 100 ? -11.546 6.783 16.660 1.00 92.50 100 ASP A CA 1
ATOM 773 C C . ASP A 1 100 ? -11.410 8.064 15.814 1.00 92.50 100 ASP A C 1
ATOM 775 O O . ASP A 1 100 ? -11.298 9.160 16.348 1.00 92.50 100 ASP A O 1
ATOM 779 N N . GLY A 1 101 ? -11.462 7.938 14.483 1.00 92.25 101 GLY A N 1
ATOM 780 C CA . GLY A 1 101 ? -11.287 9.054 13.550 1.00 92.25 101 GLY A CA 1
ATOM 781 C C . GLY A 1 101 ? -9.832 9.422 13.249 1.00 92.25 101 GLY A C 1
ATOM 782 O O . GLY A 1 101 ? -9.615 10.244 12.368 1.00 92.25 101 GLY A O 1
ATOM 783 N N . ASP A 1 102 ? -8.856 8.777 13.897 1.00 93.25 102 ASP A N 1
ATOM 784 C CA . ASP A 1 102 ? -7.453 9.205 13.856 1.00 93.25 102 ASP A CA 1
ATOM 785 C C . ASP A 1 102 ? -6.491 8.147 13.304 1.00 93.25 102 ASP A C 1
ATOM 787 O O . ASP A 1 102 ? -5.492 8.497 12.685 1.00 93.25 102 ASP A O 1
ATOM 791 N N . PHE A 1 103 ? -6.732 6.849 13.518 1.00 94.81 103 PHE A N 1
ATOM 792 C CA . PHE A 1 103 ? -5.708 5.826 13.259 1.00 94.81 103 PHE A CA 1
ATOM 793 C C . PHE A 1 103 ? -6.100 4.863 12.147 1.00 94.81 103 PHE A C 1
ATOM 795 O O . PHE A 1 103 ? -7.114 4.164 12.218 1.00 94.81 103 PHE A O 1
ATOM 802 N N . LYS A 1 104 ? -5.245 4.761 11.126 1.00 95.56 104 LYS A N 1
ATOM 803 C CA . LYS A 1 104 ? -5.388 3.747 10.078 1.00 95.56 104 LYS A CA 1
ATOM 804 C C . LYS A 1 104 ? -5.225 2.353 10.679 1.00 95.56 104 LYS A C 1
ATOM 806 O O . LYS A 1 104 ? -4.366 2.133 11.526 1.00 95.56 104 LYS A O 1
ATOM 811 N N . PHE A 1 105 ? -5.988 1.381 10.188 1.00 96.44 105 PHE A N 1
ATOM 812 C CA . PHE A 1 105 ? -5.849 -0.016 10.595 1.00 96.44 105 PHE A CA 1
ATOM 813 C C . PHE A 1 105 ? -6.037 -0.976 9.418 1.00 96.44 105 PHE A C 1
ATOM 815 O O . PHE A 1 105 ? -6.544 -0.601 8.361 1.00 96.44 105 PHE A O 1
ATOM 822 N N . HIS A 1 106 ? -5.612 -2.227 9.595 1.00 95.12 106 HIS A N 1
ATOM 823 C CA . HIS A 1 106 ? -6.061 -3.338 8.756 1.00 95.12 106 HIS A CA 1
ATOM 824 C C . HIS A 1 106 ? -6.569 -4.489 9.622 1.00 95.12 106 HIS A C 1
ATOM 826 O O . HIS A 1 106 ? -6.171 -4.637 10.778 1.00 95.12 106 HIS A O 1
ATOM 832 N N . LEU A 1 107 ? -7.448 -5.313 9.053 1.00 95.06 107 LEU A N 1
ATOM 833 C CA . LEU A 1 107 ? -7.930 -6.527 9.698 1.00 95.06 107 LEU A CA 1
ATOM 834 C C . LEU A 1 107 ? -7.097 -7.720 9.243 1.00 95.06 107 LEU A C 1
ATOM 836 O O . LEU A 1 107 ? -6.929 -7.957 8.047 1.00 95.06 107 LEU A O 1
ATOM 840 N N . ARG A 1 108 ? -6.625 -8.507 10.205 1.00 94.81 108 ARG A N 1
ATOM 841 C CA . ARG A 1 108 ? -6.108 -9.848 9.962 1.00 94.81 108 ARG A CA 1
ATOM 842 C C . ARG A 1 108 ? -7.200 -10.858 10.275 1.00 94.81 108 ARG A C 1
ATOM 844 O O . ARG A 1 108 ? -7.592 -11.024 11.430 1.00 94.81 108 ARG A O 1
ATOM 851 N N . VAL A 1 109 ? -7.673 -11.508 9.220 1.00 96.00 109 VAL A N 1
ATOM 852 C CA . VAL A 1 109 ? -8.733 -12.515 9.253 1.00 96.00 109 VAL A CA 1
ATOM 853 C C . VAL A 1 109 ? -8.110 -13.883 8.999 1.00 96.00 109 VAL A C 1
ATOM 855 O O . VAL A 1 109 ? -7.312 -14.038 8.076 1.00 96.00 109 VAL A O 1
ATOM 858 N N . MET A 1 110 ? -8.459 -14.870 9.821 1.00 96.25 110 MET A N 1
ATOM 859 C CA . MET A 1 110 ? -7.967 -16.240 9.673 1.00 96.25 110 MET A CA 1
ATOM 860 C C . MET A 1 110 ? -8.934 -17.031 8.794 1.00 96.25 110 MET A C 1
ATOM 862 O O . MET A 1 110 ? -10.138 -17.054 9.054 1.00 96.25 110 MET A O 1
ATOM 866 N N . VAL A 1 111 ? -8.402 -17.681 7.762 1.00 96.62 111 VAL A N 1
ATOM 867 C CA . VAL A 1 111 ? -9.167 -18.508 6.825 1.00 96.62 111 VAL A CA 1
ATOM 868 C C . VAL A 1 111 ? -8.574 -19.914 6.819 1.00 96.62 111 VAL A C 1
ATOM 870 O O . VAL A 1 111 ? -7.366 -20.074 6.664 1.00 96.62 111 VAL A O 1
ATOM 873 N N . LEU A 1 112 ? -9.419 -20.928 6.991 1.00 96.38 112 LEU A N 1
ATOM 874 C CA . LEU A 1 112 ? -9.054 -22.340 6.925 1.00 96.38 112 LEU A CA 1
ATOM 875 C C . LEU A 1 112 ? -9.638 -22.943 5.646 1.00 96.38 112 LEU A C 1
ATOM 877 O O . LEU A 1 112 ? -10.854 -22.970 5.481 1.00 96.38 112 LEU A O 1
ATOM 881 N N . ALA A 1 113 ? -8.780 -23.444 4.761 1.00 96.50 113 ALA A N 1
ATOM 882 C CA . ALA A 1 113 ? -9.184 -24.215 3.589 1.00 96.50 113 ALA A CA 1
ATOM 883 C C . ALA A 1 113 ? -8.787 -25.685 3.788 1.00 96.50 113 ALA A C 1
ATOM 885 O O . ALA A 1 113 ? -7.613 -25.969 4.020 1.00 96.50 113 ALA A O 1
ATOM 886 N N . ILE A 1 114 ? -9.754 -26.604 3.725 1.00 96.12 114 ILE A N 1
ATOM 887 C CA . ILE A 1 114 ? -9.537 -28.047 3.938 1.00 96.12 114 ILE A CA 1
ATOM 888 C C . ILE A 1 114 ? -10.327 -28.906 2.945 1.00 96.12 114 ILE A C 1
ATOM 890 O O . ILE A 1 114 ? -11.371 -28.493 2.433 1.00 96.12 114 ILE A O 1
ATOM 894 N N . ASP A 1 115 ? -9.833 -30.127 2.722 1.00 93.56 115 ASP A N 1
ATOM 895 C CA . ASP A 1 115 ? -10.408 -31.138 1.827 1.00 93.56 115 ASP A CA 1
ATOM 896 C C . ASP A 1 115 ? -10.679 -30.582 0.416 1.00 93.56 115 ASP A C 1
ATOM 898 O O . ASP A 1 115 ? -9.805 -29.963 -0.187 1.00 93.56 115 ASP A O 1
ATOM 902 N N . ASP A 1 116 ? -11.888 -30.781 -0.112 1.00 92.44 116 ASP A N 1
ATOM 903 C CA . ASP A 1 116 ? -12.329 -30.348 -1.442 1.00 92.44 116 ASP A CA 1
ATOM 904 C C . ASP A 1 116 ? -12.665 -28.840 -1.490 1.00 92.44 116 ASP A C 1
ATOM 906 O O 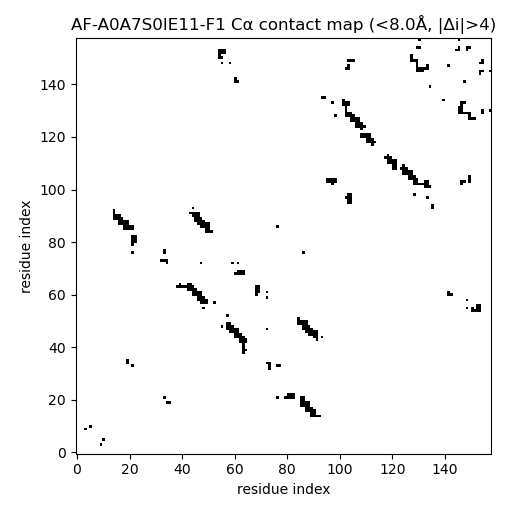. ASP A 1 116 ? -13.784 -28.432 -1.802 1.00 92.44 116 ASP A O 1
ATOM 910 N N . LEU A 1 117 ? -11.701 -27.994 -1.098 1.00 92.00 117 LEU A N 1
ATOM 911 C CA . LEU A 1 117 ? -11.820 -26.528 -1.033 1.00 92.00 117 LEU A CA 1
ATOM 912 C C . LEU A 1 117 ? -12.980 -26.031 -0.157 1.00 92.00 117 LEU A C 1
ATOM 914 O O . LEU A 1 117 ? -13.639 -25.033 -0.466 1.00 92.00 117 LEU A O 1
ATOM 918 N N . ARG A 1 118 ? -13.213 -26.689 0.981 1.00 94.44 118 ARG A N 1
ATOM 919 C CA . ARG A 1 118 ? -14.103 -26.146 2.011 1.00 94.44 118 ARG A CA 1
ATOM 920 C C . ARG A 1 118 ? -13.378 -25.015 2.725 1.00 94.44 118 ARG A C 1
ATOM 922 O O . ARG A 1 118 ? -12.361 -25.251 3.374 1.00 94.44 118 ARG A O 1
ATOM 929 N N . VAL A 1 119 ? -13.897 -23.799 2.578 1.00 95.81 119 VAL A N 1
ATOM 930 C CA . VAL A 1 119 ? -13.305 -22.573 3.125 1.00 95.81 119 VAL A CA 1
ATOM 931 C C . VAL A 1 119 ? -14.122 -22.097 4.322 1.00 95.81 119 VAL A C 1
ATOM 933 O O . VAL A 1 119 ? -15.319 -21.844 4.200 1.00 95.81 119 VAL A O 1
ATOM 936 N N . PHE A 1 120 ? -13.463 -21.948 5.465 1.00 95.75 120 PHE A N 1
ATOM 937 C CA . PHE A 1 120 ? -14.026 -21.441 6.710 1.00 95.75 120 PHE A CA 1
ATOM 938 C C . PHE A 1 120 ? -13.335 -20.128 7.068 1.00 95.75 120 PHE A C 1
ATOM 940 O O . PHE A 1 120 ? -12.109 -20.043 7.034 1.00 95.75 120 PHE A O 1
ATOM 947 N N . VAL A 1 121 ? -14.111 -19.109 7.427 1.00 96.50 121 VAL A N 1
ATOM 948 C CA . VAL A 1 121 ? -13.597 -17.840 7.953 1.00 96.50 121 VAL A CA 1
ATOM 949 C C . VAL A 1 121 ? -13.815 -17.855 9.459 1.00 96.50 121 VAL A C 1
ATOM 951 O O . VAL A 1 121 ? -14.914 -18.157 9.910 1.00 96.50 121 VAL A O 1
ATOM 954 N N . HIS A 1 122 ? -12.771 -17.583 10.236 1.00 96.81 122 HIS A N 1
ATOM 955 C CA . HIS A 1 122 ? -12.894 -17.496 11.688 1.00 96.81 122 HIS A CA 1
ATOM 956 C C . HIS A 1 122 ? -13.672 -16.231 12.087 1.00 96.81 122 HIS A C 1
ATOM 958 O O . HIS A 1 122 ? -13.390 -15.154 11.564 1.00 96.81 122 HIS A O 1
ATOM 964 N N . ASP A 1 123 ? -14.600 -16.344 13.043 1.00 96.00 123 ASP A N 1
ATOM 965 C CA . ASP A 1 123 ? -15.499 -15.240 13.424 1.00 96.00 123 ASP A CA 1
ATOM 966 C C . ASP A 1 123 ? -14.767 -14.042 14.046 1.00 96.00 123 ASP A C 1
ATOM 968 O O . ASP A 1 123 ? -15.172 -12.892 13.876 1.00 96.00 123 ASP A O 1
ATOM 972 N N . ALA A 1 124 ? -13.670 -14.293 14.767 1.00 95.88 124 ALA A N 1
ATOM 973 C CA . ALA A 1 124 ? -12.829 -13.228 15.306 1.00 95.88 124 ALA A CA 1
ATOM 974 C C . ALA A 1 124 ? -11.743 -12.808 14.306 1.00 95.88 124 ALA A C 1
ATOM 976 O O . ALA A 1 124 ? -11.012 -13.655 13.782 1.00 95.88 124 ALA A O 1
ATOM 977 N N . ALA A 1 125 ? -11.586 -11.495 14.138 1.00 95.75 125 ALA A N 1
ATOM 978 C CA . ALA A 1 125 ? -10.491 -10.856 13.416 1.00 95.75 125 ALA A CA 1
ATOM 979 C C . ALA A 1 125 ? -9.679 -9.959 14.360 1.00 95.75 125 ALA A C 1
ATOM 981 O O . ALA A 1 125 ? -10.187 -9.481 15.375 1.00 95.75 125 ALA A O 1
ATOM 982 N N . VAL A 1 126 ? -8.419 -9.705 14.010 1.00 95.19 126 VAL A N 1
ATOM 983 C CA . VAL A 1 126 ? -7.540 -8.802 14.767 1.00 95.19 126 VAL A CA 1
ATOM 984 C C . VAL A 1 126 ? -7.357 -7.507 13.987 1.00 95.19 126 VAL A C 1
ATOM 986 O O . VAL A 1 126 ? -6.883 -7.542 12.851 1.00 95.19 126 VAL A O 1
ATOM 989 N N . ALA A 1 127 ? -7.695 -6.372 14.598 1.00 94.75 127 ALA A N 1
ATOM 990 C CA . ALA A 1 127 ? -7.350 -5.058 14.067 1.00 94.75 127 ALA A CA 1
ATOM 991 C C . ALA A 1 127 ? -5.901 -4.707 14.431 1.00 94.75 127 ALA A C 1
ATOM 993 O O . ALA A 1 127 ? -5.494 -4.804 15.587 1.00 94.75 127 ALA A O 1
ATOM 994 N N . LEU A 1 128 ? -5.121 -4.320 13.428 1.00 94.88 128 LEU A N 1
ATOM 995 C CA . LEU A 1 128 ? -3.737 -3.880 13.565 1.00 94.88 128 LEU A CA 1
ATOM 996 C C . LEU A 1 128 ? -3.687 -2.404 13.191 1.00 94.88 128 LEU A C 1
ATOM 998 O O . LEU A 1 128 ? -3.856 -2.058 12.018 1.00 94.88 128 LEU A O 1
ATOM 1002 N N . CYS A 1 129 ? -3.511 -1.554 14.198 1.00 94.94 129 CYS A N 1
ATOM 1003 C CA . CYS A 1 129 ? -3.557 -0.102 14.066 1.00 94.94 129 CYS A CA 1
ATOM 1004 C C . CYS A 1 129 ? -2.171 0.495 13.786 1.00 94.94 129 CYS A C 1
ATOM 1006 O O . CYS A 1 129 ? -1.142 -0.081 14.141 1.00 94.94 129 CYS A O 1
ATOM 1008 N N . ALA A 1 130 ? -2.169 1.658 13.145 1.00 94.88 130 ALA A N 1
ATOM 1009 C CA . ALA A 1 130 ? -1.030 2.557 13.039 1.00 94.88 130 ALA A CA 1
ATOM 1010 C C . ALA A 1 130 ? -0.699 3.158 14.414 1.00 94.88 130 ALA A C 1
ATOM 1012 O O . ALA A 1 130 ? -1.608 3.426 15.198 1.00 94.88 130 ALA A O 1
ATOM 1013 N N . ALA A 1 131 ? 0.585 3.376 14.697 1.00 93.62 131 ALA A N 1
ATOM 1014 C CA . ALA A 1 131 ? 1.052 4.041 15.913 1.00 93.62 131 ALA A CA 1
ATOM 1015 C C . ALA A 1 131 ? 0.902 5.565 15.836 1.00 93.62 131 ALA A C 1
ATOM 1017 O O . ALA A 1 131 ? 0.754 6.220 16.864 1.00 93.62 131 ALA A O 1
ATOM 1018 N N . GLU A 1 132 ? 0.905 6.124 14.624 1.00 94.19 132 GLU A N 1
ATOM 1019 C CA . GLU A 1 132 ? 0.760 7.560 14.399 1.00 94.19 132 GLU A CA 1
ATOM 1020 C C . GLU A 1 132 ? -0.557 7.905 13.703 1.00 94.19 132 GLU A C 1
ATOM 1022 O O . GLU A 1 132 ? -1.129 7.100 12.960 1.00 94.19 132 GLU A O 1
ATOM 1027 N N . GLN A 1 133 ? -1.037 9.123 13.961 1.00 93.44 133 GLN A N 1
ATOM 1028 C CA . GLN A 1 133 ? -2.294 9.624 13.416 1.00 93.44 133 GLN A CA 1
ATOM 1029 C C . GLN A 1 133 ? -2.232 9.732 11.892 1.00 93.44 133 GLN A C 1
ATOM 1031 O O . GLN A 1 133 ? -1.302 10.293 11.310 1.00 93.44 133 GLN A O 1
ATOM 1036 N N . PHE A 1 134 ? -3.279 9.239 11.249 1.00 92.62 134 PHE A N 1
ATOM 1037 C CA . PHE A 1 134 ? -3.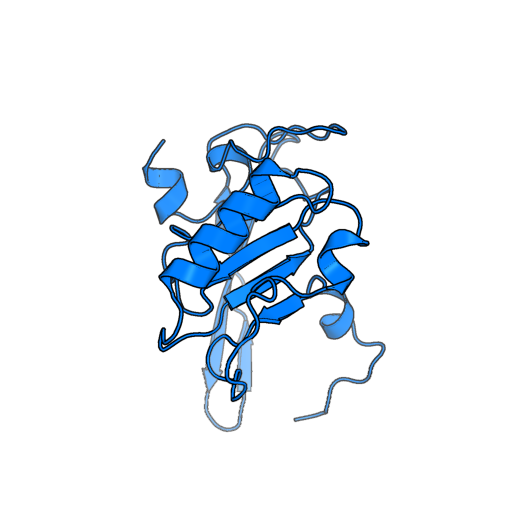532 9.397 9.835 1.00 92.62 134 PHE A CA 1
ATOM 1038 C C . PHE A 1 134 ? -4.217 10.740 9.589 1.00 92.62 134 PHE A C 1
ATOM 1040 O O . PHE A 1 134 ? -5.321 10.978 10.068 1.00 92.62 134 PHE A O 1
ATOM 1047 N N . ARG A 1 135 ? -3.583 11.617 8.810 1.00 84.50 135 ARG A N 1
ATOM 1048 C CA . ARG A 1 135 ? -4.201 12.878 8.384 1.00 84.50 135 ARG A CA 1
ATOM 1049 C C . ARG A 1 135 ? -4.741 12.732 6.969 1.00 84.50 135 ARG A C 1
ATOM 1051 O O . ARG A 1 135 ? -4.040 12.235 6.093 1.00 84.50 135 ARG A O 1
ATOM 1058 N N . GLU A 1 136 ? -5.986 13.143 6.757 1.00 66.25 136 GLU A N 1
ATOM 1059 C CA . GLU A 1 136 ? -6.626 13.189 5.440 1.00 66.25 136 GLU A CA 1
ATOM 1060 C C . GLU A 1 136 ? -6.500 14.595 4.847 1.00 66.25 136 GLU A C 1
ATOM 1062 O O . GLU A 1 136 ? -7.392 15.415 5.025 1.00 66.25 136 GLU A O 1
ATOM 1067 N N . GLU A 1 137 ? -5.409 14.892 4.134 1.00 63.78 137 GLU A N 1
ATOM 1068 C CA . GLU A 1 137 ? -5.273 16.156 3.391 1.00 63.78 137 GLU A CA 1
ATOM 1069 C C . GLU A 1 137 ? -4.579 15.947 2.032 1.00 63.78 137 GLU A C 1
ATOM 1071 O O . GLU A 1 137 ? -3.775 15.028 1.840 1.00 63.78 137 GLU A O 1
ATOM 1076 N N . ASP A 1 138 ? -4.895 16.793 1.051 1.00 57.59 138 ASP A N 1
ATOM 1077 C CA . ASP A 1 138 ? -4.141 16.828 -0.202 1.00 57.59 138 ASP A CA 1
ATOM 1078 C C . ASP A 1 138 ? -2.707 17.299 0.105 1.00 57.59 138 ASP A C 1
ATOM 1080 O O . ASP A 1 138 ? -2.505 18.380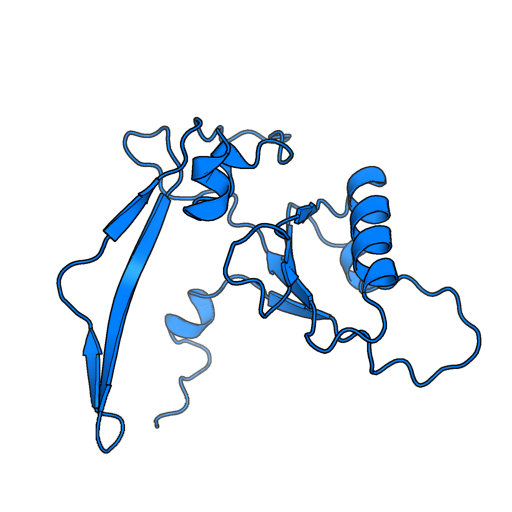 0.650 1.00 57.59 138 ASP A O 1
ATOM 1084 N N . GLY A 1 139 ? -1.704 16.474 -0.216 1.00 61.88 139 GLY A N 1
ATOM 1085 C CA . GLY A 1 139 ? -0.303 16.745 0.137 1.00 61.88 139 GLY A CA 1
ATOM 1086 C C . GLY A 1 139 ? 0.192 16.074 1.424 1.00 61.88 139 GLY A C 1
ATOM 1087 O O . GLY A 1 139 ? 1.249 16.454 1.921 1.00 61.88 139 GLY A O 1
ATOM 1088 N N . VAL A 1 140 ? -0.533 15.075 1.943 1.00 71.50 140 VAL A N 1
ATOM 1089 C CA . VAL A 1 140 ? -0.082 14.216 3.053 1.00 71.50 140 VAL A CA 1
ATOM 1090 C C . VAL A 1 140 ? 1.350 13.720 2.860 1.00 71.50 140 VAL A C 1
ATOM 1092 O O . VAL A 1 140 ? 1.728 13.228 1.794 1.00 71.50 140 VAL A O 1
ATOM 1095 N N . ASP A 1 141 ? 2.121 13.821 3.940 1.00 79.75 141 ASP A N 1
ATOM 1096 C CA . ASP A 1 141 ? 3.469 13.287 4.037 1.00 79.75 141 ASP A CA 1
ATOM 1097 C C . ASP A 1 141 ? 3.448 11.753 4.077 1.00 79.75 141 ASP A C 1
ATOM 1099 O O . ASP A 1 141 ? 3.335 11.122 5.128 1.00 79.75 141 ASP A O 1
ATOM 1103 N N . LEU A 1 142 ? 3.590 11.148 2.900 1.00 87.12 142 LEU A N 1
ATOM 1104 C CA . LEU A 1 142 ? 3.664 9.698 2.744 1.00 87.12 142 LEU A CA 1
ATOM 1105 C C . LEU A 1 142 ? 4.986 9.096 3.252 1.00 87.12 142 LEU A C 1
ATOM 1107 O O . LEU A 1 142 ? 5.125 7.870 3.255 1.00 87.12 142 LEU A O 1
ATOM 1111 N N . SER A 1 143 ? 5.948 9.920 3.688 1.00 84.75 143 SER A N 1
ATOM 1112 C CA . SER A 1 143 ? 7.199 9.434 4.277 1.00 84.75 143 SER A CA 1
ATOM 1113 C C . SER A 1 143 ? 6.993 8.875 5.688 1.00 84.75 143 SER A C 1
ATOM 1115 O O . SER A 1 143 ? 7.737 7.981 6.108 1.00 84.75 143 SER A O 1
ATOM 1117 N N . ASN A 1 144 ? 5.933 9.303 6.391 1.00 89.31 144 ASN A N 1
ATOM 1118 C CA . ASN A 1 144 ? 5.570 8.764 7.696 1.00 89.31 144 ASN A CA 1
ATOM 1119 C C . ASN A 1 144 ? 4.962 7.356 7.578 1.00 89.31 144 ASN A C 1
ATOM 1121 O O . ASN A 1 144 ? 3.744 7.141 7.541 1.00 89.31 144 ASN A O 1
ATOM 1125 N N . LYS A 1 145 ? 5.840 6.352 7.563 1.00 89.31 145 LYS A N 1
ATOM 1126 C CA . LYS A 1 145 ? 5.439 4.943 7.496 1.00 89.31 145 LYS A CA 1
ATOM 1127 C C . LYS A 1 145 ? 4.612 4.504 8.710 1.00 89.31 145 LYS A C 1
ATOM 1129 O O . LYS A 1 145 ? 3.793 3.597 8.558 1.00 89.31 145 LYS A O 1
ATOM 1134 N N . PHE A 1 146 ? 4.767 5.135 9.876 1.00 91.44 146 PHE A N 1
ATOM 1135 C CA . PHE A 1 146 ? 4.046 4.754 11.094 1.00 91.44 146 PHE A CA 1
ATOM 1136 C C . PHE A 1 146 ? 2.562 5.123 11.049 1.00 91.44 146 PHE A C 1
ATOM 1138 O O . PHE A 1 146 ? 1.758 4.392 11.624 1.00 91.44 146 PHE A O 1
ATOM 1145 N N . ALA A 1 147 ? 2.182 6.157 10.292 1.00 92.88 147 ALA A N 1
ATOM 1146 C CA . ALA A 1 147 ? 0.783 6.497 10.018 1.00 92.88 147 ALA A CA 1
ATOM 1147 C C . ALA A 1 147 ? 0.173 5.668 8.867 1.00 92.88 147 ALA A C 1
ATOM 1149 O O . ALA A 1 147 ? -1.039 5.435 8.810 1.00 92.88 147 ALA A O 1
ATOM 1150 N N . HIS A 1 148 ? 0.997 5.213 7.915 1.00 92.06 148 HIS A N 1
ATOM 1151 C CA . HIS A 1 148 ? 0.508 4.670 6.642 1.00 92.06 148 HIS A CA 1
ATOM 1152 C C . HIS A 1 148 ? 0.629 3.150 6.470 1.00 92.06 148 HIS A C 1
ATOM 1154 O O . HIS A 1 148 ? -0.172 2.572 5.721 1.00 92.06 148 HIS A O 1
ATOM 1160 N N . ALA A 1 149 ? 1.563 2.484 7.153 1.00 91.69 149 ALA A N 1
ATOM 1161 C CA . ALA A 1 149 ? 1.812 1.047 7.037 1.00 91.69 149 ALA A CA 1
ATOM 1162 C C . ALA A 1 149 ? 1.601 0.336 8.377 1.00 91.69 149 ALA A C 1
ATOM 1164 O O . ALA A 1 149 ? 2.411 0.439 9.285 1.00 91.69 149 ALA A O 1
ATOM 1165 N N . THR A 1 150 ? 0.536 -0.449 8.503 1.00 91.50 150 THR A N 1
ATOM 1166 C CA . THR A 1 150 ? 0.071 -1.021 9.782 1.00 91.50 150 THR A CA 1
ATOM 1167 C C . THR A 1 150 ? 0.644 -2.412 10.094 1.00 91.50 150 THR A C 1
ATOM 1169 O O . THR A 1 150 ? 0.181 -3.109 10.997 1.00 91.50 150 THR A O 1
ATOM 1172 N N . ASN A 1 151 ? 1.659 -2.856 9.346 1.00 87.25 151 ASN A N 1
ATOM 1173 C CA . ASN A 1 151 ? 2.358 -4.115 9.600 1.00 87.25 151 ASN A CA 1
ATOM 1174 C C . ASN A 1 151 ? 3.128 -4.053 10.925 1.00 87.25 151 ASN A C 1
ATOM 1176 O O . ASN A 1 151 ? 3.889 -3.121 11.167 1.00 87.25 151 ASN A O 1
ATOM 1180 N N . HIS A 1 152 ? 3.018 -5.104 11.742 1.00 83.56 152 HIS A N 1
ATOM 1181 C CA . HIS A 1 152 ? 3.672 -5.179 13.058 1.00 83.56 152 HIS A CA 1
ATOM 1182 C C . HIS A 1 152 ? 5.184 -4.916 13.021 1.00 83.56 152 HIS A C 1
ATOM 1184 O O . HIS A 1 152 ? 5.726 -4.260 13.901 1.00 83.56 152 HIS A O 1
ATOM 1190 N N . CYS A 1 153 ? 5.878 -5.417 11.998 1.00 83.38 153 CYS A N 1
ATOM 1191 C CA . CYS A 1 153 ? 7.321 -5.219 11.835 1.00 83.38 153 CYS A CA 1
ATOM 1192 C C . CYS A 1 153 ? 7.704 -3.761 11.541 1.00 83.38 153 CYS A C 1
ATOM 1194 O O . CYS A 1 153 ? 8.791 -3.348 11.934 1.00 83.38 153 CYS A O 1
ATOM 1196 N N . VAL A 1 154 ? 6.826 -2.994 10.886 1.00 83.50 154 VAL A N 1
ATOM 1197 C CA . VAL A 1 154 ? 7.002 -1.548 10.699 1.00 83.50 154 VAL A CA 1
ATOM 1198 C C . VAL A 1 154 ? 6.699 -0.837 12.012 1.00 83.50 154 VAL A C 1
ATOM 1200 O O . VAL A 1 154 ? 7.537 -0.105 12.519 1.00 83.50 154 VAL A O 1
ATOM 1203 N N . GLN A 1 155 ? 5.546 -1.130 12.611 1.00 87.88 155 GLN A N 1
ATOM 1204 C CA . GLN A 1 155 ? 5.049 -0.456 13.813 1.00 87.88 155 GLN A CA 1
ATOM 1205 C C . GLN A 1 155 ? 5.950 -0.643 15.044 1.00 87.88 155 GLN A C 1
ATOM 1207 O O . GLN A 1 155 ? 6.082 0.261 15.853 1.00 87.88 155 GLN A O 1
ATOM 1212 N N . LYS A 1 156 ? 6.650 -1.778 15.159 1.00 85.56 156 LYS A N 1
ATOM 1213 C CA . LYS A 1 156 ? 7.645 -2.029 16.218 1.00 85.56 156 LYS A CA 1
ATOM 1214 C C . LYS A 1 156 ? 8.881 -1.122 16.188 1.00 85.56 156 LYS A C 1
ATOM 1216 O O . LYS A 1 156 ? 9.680 -1.205 17.115 1.00 85.56 156 LYS A O 1
ATOM 1221 N N . LYS A 1 157 ? 9.104 -0.372 15.104 1.00 81.81 157 LYS A N 1
ATOM 1222 C CA . LYS A 1 157 ? 10.268 0.515 14.943 1.00 81.81 157 LYS A CA 1
ATOM 1223 C C . LYS A 1 157 ? 9.990 1.961 15.382 1.00 81.81 157 LYS A C 1
ATOM 1225 O O . LYS A 1 157 ? 10.918 2.762 15.322 1.00 81.81 157 LYS A O 1
ATOM 1230 N N . HIS A 1 158 ? 8.751 2.276 15.765 1.00 78.44 158 HIS A N 1
ATOM 1231 C CA . HIS A 1 158 ? 8.392 3.507 16.470 1.00 78.44 158 HIS A CA 1
ATOM 1232 C C . HIS A 1 158 ? 8.801 3.385 17.943 1.00 78.44 158 HIS A C 1
ATOM 1234 O O . HIS A 1 158 ? 9.224 4.402 18.531 1.00 78.44 158 HIS A O 1
#

InterPro domains:
  IPR004344 Tubulin-tyrosine ligase/Tubulin polyglutamylase [PF03133] (34-157)
  IPR004344 Tubulin-tyrosine ligase/Tubulin polyglutamylase [PS51221] (1-158)

Sequence (158 aa):
AKIVGPNSPATSAVPETHVIDLDDSDDSDNESSSLPAWFATTGGAWVLKRSESNRGEDIFFVRPESPEDRLEAERLLAADRGGESPWVLQRYIKRPMLVDGDFKFHLRVMVLAIDDLRVFVHDAAVALCAAEQFREEDGVDLSNKFAHATNHCVQKKH

Solvent-accessible surface area (backbone atoms only — not comparable to full-atom values): 9781 Å² total; per-residue (Å²): 130,84,80,77,56,90,85,37,71,69,66,72,70,51,65,62,68,45,79,44,71,64,75,78,71,87,64,84,89,66,97,65,71,82,57,60,79,67,49,69,76,48,82,67,53,27,35,40,30,51,72,76,58,90,46,55,80,61,63,42,66,32,34,46,87,35,67,65,39,46,53,51,51,39,51,57,51,63,77,43,59,78,51,99,59,44,36,32,46,28,51,49,80,81,80,66,73,46,56,98,74,35,22,30,55,47,76,52,70,54,70,49,73,47,90,94,72,47,75,45,74,52,92,69,65,47,78,32,61,23,82,32,70,43,72,88,56,95,84,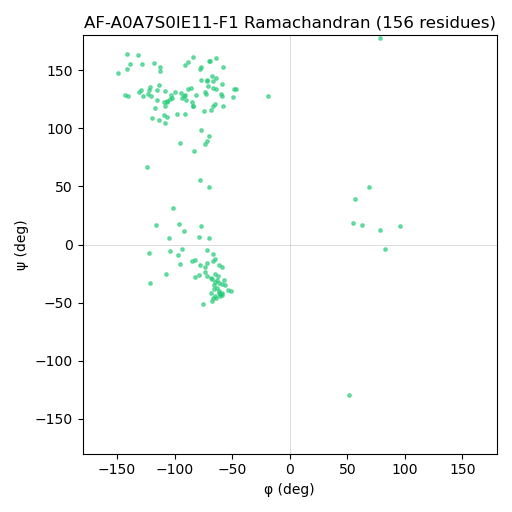59,72,66,81,48,48,42,27,73,41,42,42,66,66,46,46,74,74,114

Secondary structure (DSSP, 8-state):
-PPPPTTSHHHHHSPPEEEE-SS----SS----SS-GGGGG--S-EEEEETT-TTSTT-EEE-TT-HHHHHHHHHHHHTTTT-SS-EEEEE--SS--EETTTEEEEEEEEEEEETTTEEEEEEEEEEEE-SSPPP--TT--TT-HHHH---HHHHTT-

Radius of gyration: 17.92 Å; Cα contacts (8 Å, |Δi|>4): 227; chains: 1; bounding box: 40×48×42 Å

Mean predicted aligned error: 7.43 Å

pLDDT: mean 84.21, std 13.87, range [41.03, 96.81]